Protein AF-A0A2E2P2Q8-F1 (afdb_monomer)

Solvent-accessible surface area (backbone atoms only — not comparable to full-atom values): 8615 Å² total; per-residue (Å²): 116,72,67,60,57,53,52,52,52,50,52,52,50,52,56,55,51,66,73,66,72,72,71,88,77,82,71,76,86,81,70,60,75,62,97,68,72,62,56,49,63,47,34,77,77,72,69,48,78,54,47,62,39,84,35,70,86,66,60,92,55,91,72,24,23,74,44,67,56,81,49,92,96,53,49,75,46,80,42,70,60,93,71,78,65,83,94,56,95,72,86,84,89,85,86,86,84,89,85,86,75,56,98,91,55,83,87,84,53,66,50,55,94,57,91,72,77,52,76,47,72,68,68,85,131

Radius of gyration: 22.18 Å; Cα contacts (8 Å, |Δi|>4): 121; chains: 1; bounding box: 75×34×41 Å

pLDDT: mean 88.18, std 10.77, range [54.97, 97.44]

Mean predicted aligned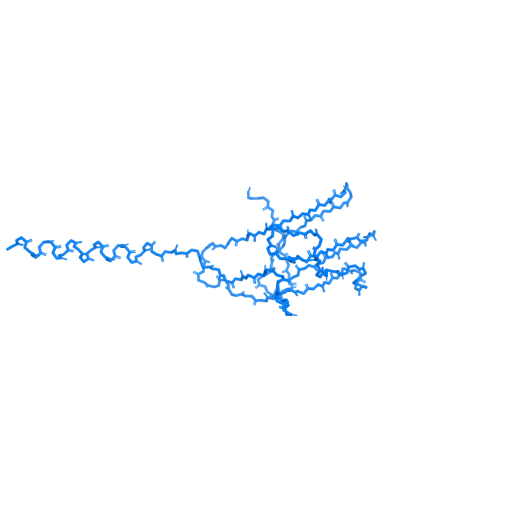 error: 8.15 Å

Sequence (125 aa):
MKSRTTSLFLTILCLTLSFSIAAQTTVFTEDFEGATLSVTSSSASGLNNNAWAINTNLQASGLRSDTAQVKLRDTLYLETSNFSTLGFSNVNLGFDQICKIDFFDRAIIEYSTNNGSSWTQLTTA

Nearest PDB structures (foldseek):
  2ztb-assembly1_A  TM=2.694E-01  e=5.815E+00  Bacillus thuringiensis serovar dakota

Secondary structure (DSSP, 8-state):
-HHHHHHHHHHHHHHHHHTS--PPP------S-SSS-SEEEEETTSS-TT--EEESSS-SSSS-EEE--PPTT--EEEEEPP---TT-S-------------TT-----EE-SSTTSS-EE----

Foldseek 3Di:
DVVVVVVVVVVVVVVVVVVVPPDPDDFDDFQLPDPDTQKDKAKPVRPCPFTFDWDQPDDPDDRIDTDGDDDPPMDMDIGGHDTDPPPPPDDDDDDDDDDDADPPGDDWDWDDPPRPPDTDTDDDD

Structure (mmCIF, N/CA/C/O backbone):
data_AF-A0A2E2P2Q8-F1
#
_entry.id   AF-A0A2E2P2Q8-F1
#
loop_
_atom_site.group_PDB
_atom_site.id
_atom_site.type_symbol
_atom_site.label_atom_id
_atom_site.label_alt_id
_atom_site.label_comp_id
_atom_site.label_asym_id
_atom_site.label_entity_id
_atom_site.label_seq_id
_atom_site.pdbx_PDB_ins_code
_atom_site.Cartn_x
_atom_site.Cartn_y
_atom_site.Cartn_z
_atom_site.occupancy
_atom_site.B_iso_or_equiv
_atom_site.auth_seq_id
_atom_site.auth_comp_id
_atom_site.auth_asym_id
_atom_site.auth_atom_id
_atom_site.pdbx_PDB_model_num
ATOM 1 N N . MET A 1 1 ? -56.514 8.226 22.906 1.00 60.78 1 MET A N 1
ATOM 2 C CA . MET A 1 1 ? -55.606 7.064 23.089 1.00 60.78 1 MET A CA 1
ATOM 3 C C . MET A 1 1 ? -54.847 6.664 21.821 1.00 60.78 1 MET A C 1
ATOM 5 O O . MET A 1 1 ? -53.644 6.494 21.934 1.00 60.78 1 MET A O 1
ATOM 9 N N . LYS A 1 2 ? -55.469 6.592 20.629 1.00 57.69 2 LYS A N 1
ATOM 10 C CA . LYS A 1 2 ? -54.800 6.163 19.376 1.00 57.69 2 LYS A CA 1
ATOM 11 C C . LYS A 1 2 ? -53.581 7.002 18.927 1.00 57.69 2 LYS A C 1
ATOM 13 O O . LYS A 1 2 ? -52.626 6.420 18.438 1.00 57.69 2 LYS A O 1
ATOM 18 N N . SER A 1 3 ? -53.548 8.329 19.123 1.00 63.75 3 SER A N 1
ATOM 19 C CA . SER A 1 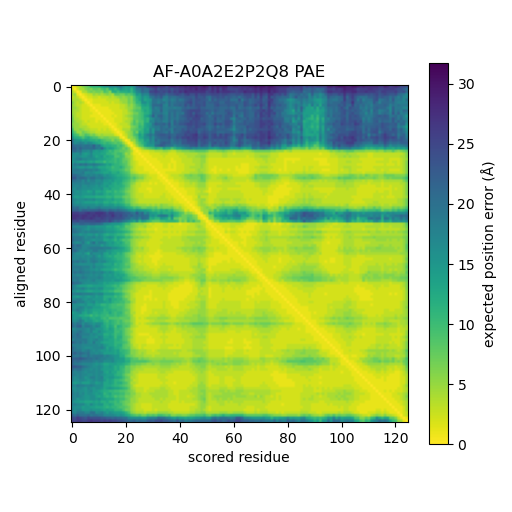3 ? -52.389 9.135 18.669 1.00 63.75 3 SER A CA 1
ATOM 20 C C . SER A 1 3 ? -51.136 8.975 19.542 1.00 63.75 3 SER A C 1
ATOM 22 O O . SER A 1 3 ? -50.020 9.101 19.046 1.00 63.75 3 SER A O 1
ATOM 24 N N . ARG A 1 4 ? -51.299 8.640 20.832 1.00 70.19 4 ARG A N 1
ATOM 25 C CA . ARG A 1 4 ? -50.178 8.420 21.762 1.00 70.19 4 ARG A CA 1
ATOM 26 C C . ARG A 1 4 ? -49.432 7.123 21.461 1.00 70.19 4 ARG A C 1
ATOM 28 O O . ARG A 1 4 ? -48.210 7.102 21.521 1.00 70.19 4 ARG A O 1
ATOM 35 N N . THR A 1 5 ? -50.155 6.070 21.086 1.00 76.19 5 THR A N 1
ATOM 36 C CA . THR A 1 5 ? -49.562 4.789 20.676 1.00 76.19 5 THR A CA 1
ATOM 37 C C . THR A 1 5 ? -48.825 4.901 19.342 1.00 76.19 5 THR A C 1
ATOM 39 O O . THR A 1 5 ? -47.739 4.349 19.210 1.00 76.19 5 THR A O 1
ATOM 42 N N . THR A 1 6 ? -49.352 5.673 18.384 1.00 78.69 6 THR A N 1
ATOM 43 C CA . THR A 1 6 ? -48.667 5.930 17.105 1.00 78.69 6 THR A CA 1
ATOM 44 C C . THR A 1 6 ? -47.394 6.753 17.301 1.00 78.69 6 THR A C 1
ATOM 46 O O . THR A 1 6 ? -46.365 6.414 16.728 1.00 78.69 6 THR A O 1
ATOM 49 N N . SER A 1 7 ? -47.430 7.787 18.152 1.00 82.44 7 SER A N 1
ATOM 50 C CA . SER A 1 7 ? -46.243 8.591 18.469 1.00 82.44 7 SER A CA 1
ATOM 51 C C . SER A 1 7 ? -45.160 7.772 19.175 1.00 82.44 7 SER A C 1
ATOM 53 O O . SER A 1 7 ? -43.998 7.899 18.815 1.00 82.44 7 SER A O 1
ATOM 55 N N . LEU A 1 8 ? -45.525 6.900 20.122 1.00 85.69 8 LEU A N 1
ATOM 56 C CA . LEU A 1 8 ? -44.566 6.035 20.818 1.00 85.69 8 LEU A CA 1
ATOM 57 C C . LEU A 1 8 ? -43.914 5.020 19.867 1.00 85.69 8 LEU A C 1
ATOM 59 O O . LEU A 1 8 ? -42.702 4.826 19.911 1.00 85.69 8 LEU A O 1
ATOM 63 N N . PHE A 1 9 ? -44.707 4.411 18.981 1.00 88.31 9 PHE A N 1
ATOM 64 C CA . PHE A 1 9 ? -44.206 3.489 17.963 1.00 88.31 9 PHE A CA 1
ATOM 65 C C . PHE A 1 9 ? -43.214 4.174 17.014 1.00 88.31 9 PHE A C 1
ATOM 67 O O . PHE A 1 9 ? -42.149 3.626 16.745 1.00 88.31 9 PHE A O 1
ATOM 74 N N . LEU A 1 10 ? -43.523 5.396 16.566 1.00 87.56 10 LEU A N 1
ATOM 75 C CA . LEU A 1 10 ? -42.647 6.158 15.675 1.00 87.56 10 LEU A CA 1
ATOM 76 C C . LEU A 1 10 ? -41.325 6.545 16.358 1.00 87.56 10 LEU A C 1
ATOM 78 O O . LEU A 1 10 ? -40.270 6.459 15.737 1.00 87.56 10 LEU A O 1
ATOM 82 N N . THR A 1 11 ? -41.364 6.909 17.644 1.00 88.50 11 THR A N 1
ATOM 83 C CA . THR A 1 11 ? -40.154 7.220 18.421 1.00 88.50 11 THR A CA 1
ATOM 84 C C . THR A 1 11 ? -39.267 5.991 18.604 1.00 88.50 11 THR A C 1
ATOM 86 O O . THR A 1 11 ? -38.05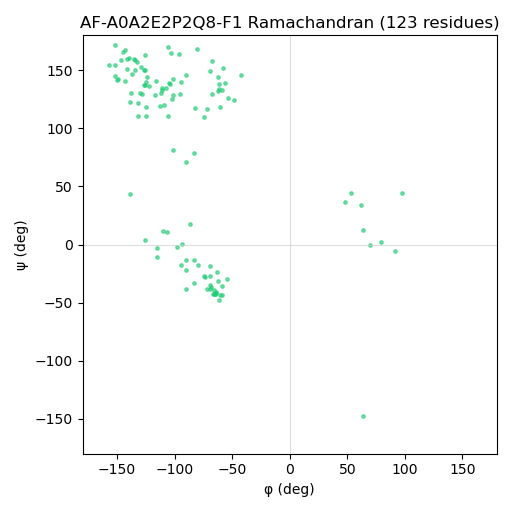7 6.093 18.430 1.00 88.50 11 THR A O 1
ATOM 89 N N . ILE A 1 12 ? -39.849 4.825 18.910 1.00 88.75 12 ILE A N 1
ATOM 90 C CA . ILE A 1 12 ? -39.094 3.569 19.044 1.00 88.75 12 ILE A CA 1
ATOM 91 C C . ILE A 1 12 ? -38.485 3.169 17.696 1.00 88.75 12 ILE A C 1
ATOM 93 O O . ILE A 1 12 ? -37.309 2.824 17.649 1.00 88.75 12 ILE A O 1
ATOM 97 N N . LEU A 1 13 ? -39.241 3.289 16.600 1.00 86.88 13 LEU A N 1
ATOM 98 C CA . LEU A 1 13 ? -38.751 3.003 15.252 1.00 86.88 13 LEU A CA 1
ATOM 99 C C . LEU A 1 13 ? -37.577 3.919 14.867 1.00 86.88 13 LEU A C 1
ATOM 101 O O . LEU A 1 13 ? -36.537 3.422 14.434 1.00 86.88 13 LEU A O 1
ATOM 105 N N . CYS A 1 14 ? -37.697 5.232 15.094 1.00 83.75 14 CYS A N 1
ATOM 106 C CA . CYS A 1 14 ? -36.596 6.177 14.884 1.00 83.75 14 CYS A CA 1
ATOM 107 C C . CYS A 1 14 ? -35.371 5.832 15.737 1.00 83.75 14 CYS A C 1
ATOM 109 O O . CYS A 1 14 ? -34.261 5.840 15.213 1.00 83.75 14 CYS A O 1
ATOM 111 N N . LEU A 1 15 ? -35.566 5.477 17.013 1.00 81.31 15 LEU A N 1
ATOM 112 C CA . LEU A 1 15 ? -34.472 5.114 17.913 1.00 81.31 15 LEU A CA 1
ATOM 113 C C . LEU A 1 15 ? -33.756 3.838 17.438 1.00 81.31 15 LEU A C 1
ATOM 115 O O . LEU A 1 15 ? -32.529 3.786 17.429 1.00 81.31 15 LEU A O 1
ATOM 119 N N . THR A 1 16 ? -34.501 2.832 16.968 1.00 76.25 16 THR A N 1
ATOM 120 C CA . THR A 1 16 ? -33.920 1.601 16.402 1.00 76.25 16 THR A CA 1
ATOM 121 C C . THR A 1 16 ? -33.196 1.837 15.076 1.00 76.25 16 THR A C 1
ATOM 123 O O . THR A 1 16 ? -32.134 1.260 14.858 1.00 76.25 16 THR A O 1
ATOM 126 N N . LEU A 1 17 ? -33.708 2.732 14.223 1.00 73.56 17 LEU A N 1
ATOM 127 C CA . LEU A 1 17 ? -33.062 3.090 12.958 1.00 73.56 17 LEU A CA 1
ATOM 128 C C . LEU A 1 17 ? -31.766 3.880 13.180 1.00 73.56 17 LEU A C 1
ATOM 130 O O . LEU A 1 17 ? -30.796 3.658 12.456 1.00 73.56 17 LEU A O 1
ATOM 134 N N . SER A 1 18 ? -31.693 4.726 14.215 1.00 68.25 18 SER A N 1
ATOM 135 C CA . SER A 1 18 ? -30.453 5.434 14.562 1.00 68.25 18 SER A CA 1
ATOM 136 C C . SER A 1 18 ? -29.303 4.511 14.985 1.00 68.25 18 SER A C 1
ATOM 138 O O . SER A 1 18 ? -28.150 4.887 14.804 1.00 68.25 18 SER A O 1
ATOM 140 N N . PHE A 1 19 ? -29.580 3.294 15.470 1.00 63.75 19 PHE A N 1
ATOM 141 C CA . PHE A 1 19 ? -28.536 2.292 15.744 1.00 63.75 19 PHE A CA 1
ATOM 142 C C . PHE A 1 19 ? -28.108 1.496 14.500 1.00 63.75 19 PHE A C 1
ATOM 144 O O . PHE A 1 19 ? -27.089 0.814 14.539 1.00 63.75 19 PHE A O 1
ATOM 151 N N . SER A 1 20 ? -28.869 1.569 13.402 1.00 60.19 20 SER A N 1
ATOM 152 C CA . SER A 1 20 ? -28.602 0.813 12.168 1.00 60.19 20 SER A CA 1
ATOM 153 C C . SER A 1 20 ? -27.776 1.570 11.121 1.00 60.19 20 SER A C 1
ATOM 155 O O . SER A 1 20 ? -27.459 1.013 10.074 1.00 60.19 20 SER A O 1
ATOM 157 N N . ILE A 1 21 ? -27.369 2.812 11.400 1.00 56.28 21 ILE A N 1
ATOM 158 C CA . ILE A 1 21 ? -26.451 3.569 10.538 1.00 56.28 21 ILE A CA 1
ATOM 159 C C . ILE A 1 21 ? -25.014 3.290 10.993 1.00 56.28 21 ILE A C 1
ATOM 161 O O . ILE A 1 21 ? -24.344 4.139 11.571 1.00 56.28 21 ILE A O 1
ATOM 165 N N . ALA A 1 22 ? -24.538 2.075 10.742 1.00 59.12 22 ALA A N 1
ATOM 166 C CA . ALA A 1 22 ? -23.108 1.812 10.659 1.00 59.12 22 ALA A CA 1
ATOM 167 C C . ALA A 1 22 ? -22.766 1.722 9.170 1.00 59.12 22 ALA A C 1
ATOM 169 O O . ALA A 1 22 ? -22.730 0.642 8.586 1.00 59.12 22 ALA A O 1
ATOM 170 N N . ALA A 1 23 ? -22.590 2.878 8.528 1.00 62.34 23 ALA A N 1
ATOM 171 C CA . ALA A 1 23 ? -21.854 2.897 7.273 1.00 62.34 23 ALA A CA 1
ATOM 172 C C . ALA A 1 23 ? -20.425 2.418 7.565 1.00 62.34 23 ALA A C 1
ATOM 174 O O . ALA A 1 23 ? -19.880 2.711 8.631 1.00 62.34 23 ALA A O 1
ATOM 175 N N . GLN A 1 24 ? -19.821 1.676 6.638 1.00 72.00 24 GLN A N 1
ATOM 176 C CA . GLN A 1 24 ? -18.402 1.359 6.737 1.00 72.00 24 GLN A CA 1
ATOM 177 C C . GLN A 1 24 ? -17.619 2.678 6.731 1.00 72.00 24 GLN A C 1
ATOM 179 O O . GLN A 1 24 ? -17.718 3.458 5.786 1.00 72.00 24 GLN A O 1
ATOM 184 N N . THR A 1 25 ? -16.884 2.953 7.807 1.00 88.31 25 THR A N 1
ATOM 185 C CA . THR A 1 25 ? -16.042 4.146 7.892 1.00 88.31 25 THR A CA 1
ATOM 186 C C . THR A 1 25 ? -14.724 3.876 7.182 1.00 88.31 25 THR A C 1
ATOM 188 O O . THR A 1 25 ? -13.950 3.022 7.614 1.00 88.31 25 THR A O 1
ATOM 191 N N . THR A 1 26 ? -14.436 4.632 6.124 1.00 92.56 26 THR A N 1
ATOM 192 C CA . THR A 1 26 ? -13.100 4.657 5.521 1.00 92.56 26 THR A CA 1
ATOM 193 C C . THR A 1 26 ? -12.164 5.452 6.425 1.00 92.56 26 THR A C 1
ATOM 195 O O . THR A 1 26 ? -12.303 6.666 6.556 1.00 92.56 26 THR A O 1
ATOM 198 N N . VAL A 1 27 ? -11.222 4.762 7.069 1.00 94.19 27 VAL A N 1
ATOM 199 C CA . VAL A 1 27 ? -10.214 5.381 7.954 1.00 94.19 27 VAL A CA 1
ATOM 200 C C . VAL A 1 27 ? -8.897 5.693 7.242 1.00 94.19 27 VAL A C 1
ATOM 202 O O . VAL A 1 27 ? -8.106 6.489 7.739 1.00 94.19 27 VAL A O 1
ATOM 205 N N . PHE A 1 28 ? -8.671 5.081 6.080 1.00 95.94 28 PHE A N 1
ATOM 206 C CA . PHE A 1 28 ? -7.514 5.293 5.220 1.00 95.94 28 PHE A CA 1
ATOM 207 C C . PHE A 1 28 ? -7.922 5.059 3.763 1.00 95.94 28 PHE A C 1
ATOM 209 O O . PHE A 1 28 ? -8.701 4.147 3.483 1.00 95.94 28 PHE A O 1
ATOM 216 N N . THR A 1 29 ? -7.400 5.876 2.851 1.00 95.75 29 THR A N 1
ATOM 217 C CA . THR A 1 29 ? -7.543 5.686 1.406 1.00 95.75 29 THR A CA 1
ATOM 218 C C . THR A 1 29 ? -6.309 6.229 0.698 1.00 95.75 29 THR A C 1
ATOM 220 O O . THR A 1 29 ? -5.775 7.264 1.091 1.00 95.75 29 THR A O 1
ATOM 223 N N . GLU A 1 30 ? -5.888 5.536 -0.353 1.00 96.94 30 GLU A N 1
ATOM 224 C CA . GLU A 1 30 ? -4.844 5.962 -1.280 1.00 96.94 30 GLU A CA 1
ATOM 225 C C . GLU A 1 30 ? -5.306 5.586 -2.690 1.00 96.94 30 GLU A C 1
ATOM 227 O O . GLU A 1 30 ? -5.629 4.423 -2.934 1.00 96.94 30 GLU A O 1
ATOM 232 N N . ASP A 1 31 ? -5.397 6.573 -3.580 1.00 96.44 31 ASP A N 1
ATOM 233 C CA . ASP A 1 31 ? -5.873 6.411 -4.960 1.00 96.44 31 ASP A CA 1
ATOM 234 C C . ASP A 1 31 ? -4.790 6.707 -6.011 1.00 96.44 31 ASP A C 1
ATOM 236 O O . ASP A 1 31 ? -5.033 6.526 -7.202 1.00 96.44 31 ASP A O 1
ATOM 240 N N . PHE A 1 32 ? -3.593 7.117 -5.575 1.00 97.00 32 PHE A N 1
ATOM 241 C CA . PHE A 1 32 ? -2.422 7.442 -6.391 1.00 97.00 32 PHE A CA 1
ATOM 242 C C . PHE A 1 32 ? -2.590 8.637 -7.346 1.00 97.00 32 PHE A C 1
ATOM 244 O O . PHE A 1 32 ? -1.728 8.881 -8.199 1.00 97.00 32 PHE A O 1
ATOM 251 N N . GLU A 1 33 ? -3.652 9.433 -7.195 1.00 96.94 33 GLU A N 1
ATOM 252 C CA . GLU A 1 33 ? -3.902 10.613 -8.035 1.00 96.94 33 GLU A CA 1
ATOM 253 C C . GLU A 1 33 ? -3.275 11.894 -7.460 1.00 96.94 33 GLU A C 1
ATOM 255 O O . GLU A 1 33 ? -2.994 12.856 -8.189 1.00 96.94 33 GLU A O 1
ATOM 260 N N . GLY A 1 34 ? -3.019 11.902 -6.150 1.00 91.88 34 GLY A N 1
ATOM 261 C CA . GLY A 1 34 ? -2.452 13.030 -5.415 1.00 91.88 34 GLY A CA 1
ATOM 262 C C . GLY A 1 34 ? -0.998 13.363 -5.772 1.00 91.88 34 GLY A C 1
ATOM 263 O O . GLY A 1 34 ? -0.229 12.539 -6.262 1.00 91.88 34 GLY A O 1
ATOM 264 N N . ALA A 1 35 ? -0.596 14.609 -5.495 1.00 88.94 35 ALA A N 1
ATOM 265 C CA . ALA A 1 35 ? 0.807 15.032 -5.600 1.00 88.94 35 ALA A CA 1
ATOM 266 C C . ALA A 1 35 ? 1.680 14.470 -4.463 1.00 88.94 35 ALA A C 1
ATOM 268 O O . ALA A 1 35 ? 2.880 14.279 -4.642 1.00 88.94 35 ALA A O 1
ATOM 269 N N . THR A 1 36 ? 1.066 14.212 -3.307 1.00 91.44 36 THR A N 1
ATOM 270 C CA . THR A 1 36 ? 1.686 13.561 -2.154 1.00 91.44 36 THR A CA 1
ATOM 271 C C . THR A 1 36 ? 0.945 12.262 -1.906 1.00 91.44 36 THR A C 1
ATOM 273 O O . THR A 1 36 ? -0.280 12.281 -1.798 1.00 91.44 36 THR A O 1
ATOM 276 N N . LEU A 1 37 ? 1.690 11.167 -1.801 1.00 94.44 37 LEU A N 1
ATOM 277 C CA . LEU A 1 37 ? 1.141 9.859 -1.473 1.00 94.44 37 LEU A CA 1
ATOM 278 C C . LEU A 1 37 ? 1.146 9.656 0.042 1.00 94.44 37 LEU A C 1
ATOM 280 O O . LEU A 1 37 ? 2.061 10.092 0.743 1.00 94.44 37 LEU A O 1
ATOM 284 N N . SER A 1 38 ? 0.137 8.956 0.534 1.00 95.12 38 SER A N 1
ATOM 285 C CA . SER A 1 38 ? -0.003 8.496 1.916 1.00 95.12 38 SER A CA 1
ATOM 286 C C . SER A 1 38 ? 0.697 7.155 2.140 1.00 95.12 38 SER A C 1
ATOM 288 O O . SER A 1 38 ? 0.428 6.482 3.135 1.00 95.12 38 SER A O 1
ATOM 290 N N . VAL A 1 39 ? 1.600 6.767 1.238 1.00 95.06 39 VAL A N 1
ATOM 291 C CA . VAL A 1 39 ? 2.422 5.558 1.306 1.00 95.06 39 VAL A CA 1
ATOM 292 C C . VAL A 1 39 ? 3.905 5.900 1.155 1.00 95.06 39 VAL A C 1
ATOM 294 O O . VAL A 1 39 ? 4.270 6.876 0.502 1.00 95.06 39 VAL A O 1
ATOM 297 N N . THR A 1 40 ? 4.768 5.094 1.766 1.00 92.81 40 THR A N 1
ATOM 298 C CA . THR A 1 40 ? 6.228 5.213 1.702 1.00 92.81 40 THR A CA 1
ATOM 299 C C . THR A 1 40 ? 6.827 3.924 1.159 1.00 92.81 40 THR A C 1
ATOM 301 O O . THR A 1 40 ? 6.436 2.829 1.561 1.00 92.81 40 THR A O 1
ATOM 304 N N . SER A 1 41 ? 7.795 4.053 0.252 1.00 92.75 41 SER A N 1
ATOM 305 C CA . SER A 1 41 ? 8.485 2.920 -0.356 1.00 92.75 41 SER A CA 1
ATOM 306 C C . SER A 1 41 ? 9.863 2.682 0.255 1.00 92.75 41 SER A C 1
ATOM 308 O O . SER A 1 41 ? 10.591 3.620 0.590 1.00 92.75 41 SER A O 1
ATOM 310 N N . SER A 1 42 ? 10.234 1.412 0.411 1.00 91.69 42 SER A N 1
ATOM 311 C CA . SER A 1 42 ? 11.574 1.012 0.854 1.00 91.69 42 SER A CA 1
ATOM 312 C C . SER A 1 42 ? 11.958 -0.370 0.317 1.00 91.69 42 SER A C 1
ATOM 314 O O . SER A 1 42 ? 11.137 -1.067 -0.283 1.00 91.69 42 SER A O 1
ATOM 316 N N . SER A 1 43 ? 13.218 -0.777 0.507 1.00 93.00 43 SER A N 1
ATOM 317 C CA . SER A 1 43 ? 13.697 -2.115 0.148 1.00 93.00 43 SER A CA 1
ATOM 318 C C . SER A 1 43 ? 14.545 -2.732 1.254 1.00 93.00 43 SER A C 1
ATOM 320 O O . SER A 1 43 ? 15.254 -2.024 1.972 1.00 93.00 43 SER A O 1
ATOM 322 N N . ALA A 1 44 ? 14.529 -4.063 1.356 1.00 91.19 44 ALA A N 1
ATOM 323 C CA . ALA A 1 44 ? 15.376 -4.795 2.300 1.00 91.19 44 ALA A CA 1
ATOM 324 C C . ALA A 1 44 ? 16.872 -4.590 2.001 1.00 91.19 44 ALA A C 1
ATOM 326 O O . ALA A 1 44 ? 17.695 -4.560 2.915 1.00 91.19 44 ALA A O 1
ATOM 327 N N . SER A 1 45 ? 17.226 -4.402 0.726 1.00 89.38 45 SER A N 1
ATOM 328 C CA . SER A 1 45 ? 18.587 -4.059 0.303 1.00 89.38 45 SER A CA 1
ATOM 329 C C . SER A 1 45 ? 19.046 -2.649 0.705 1.00 89.38 45 SER A C 1
ATOM 331 O O . SER A 1 45 ? 20.244 -2.372 0.659 1.00 89.38 45 SER A O 1
ATOM 333 N N . GLY A 1 46 ? 18.122 -1.737 1.033 1.00 84.19 46 GLY A N 1
ATOM 334 C CA . GLY A 1 46 ? 18.402 -0.315 1.269 1.00 84.19 46 GLY A CA 1
ATOM 335 C C . GLY A 1 46 ? 18.788 0.489 0.018 1.00 84.19 46 GLY A C 1
ATOM 336 O O . GLY A 1 46 ? 19.039 1.687 0.116 1.00 84.19 46 GLY A O 1
ATOM 337 N N . LEU A 1 47 ? 18.841 -0.143 -1.161 1.00 74.44 47 LEU A N 1
ATOM 338 C CA . LEU A 1 47 ? 19.240 0.497 -2.422 1.00 74.44 47 LEU A CA 1
ATOM 339 C C . LEU A 1 47 ? 18.062 1.109 -3.192 1.00 74.44 47 LEU A C 1
ATOM 341 O O . LEU A 1 47 ? 18.289 1.846 -4.148 1.00 74.44 47 LEU A O 1
ATOM 345 N N . ASN A 1 48 ? 16.822 0.779 -2.810 1.00 67.62 48 ASN A N 1
ATOM 346 C CA . ASN A 1 48 ? 15.580 1.233 -3.446 1.00 67.62 48 ASN A CA 1
ATOM 347 C C . ASN A 1 48 ? 15.583 1.091 -4.991 1.00 67.62 48 ASN A C 1
ATOM 349 O O . ASN A 1 48 ? 15.094 1.938 -5.740 1.00 67.62 48 ASN A O 1
ATOM 353 N N . ASN A 1 49 ? 16.212 0.013 -5.472 1.00 59.69 49 ASN A N 1
ATOM 354 C CA . ASN A 1 49 ? 16.599 -0.218 -6.862 1.00 59.69 49 ASN A CA 1
ATOM 355 C C . ASN A 1 49 ? 15.421 -0.788 -7.677 1.00 59.69 49 ASN A C 1
ATOM 357 O O . ASN A 1 49 ? 15.372 -1.994 -7.921 1.00 59.69 49 ASN A O 1
ATOM 361 N N . ASN A 1 50 ? 14.498 0.100 -8.072 1.00 65.81 50 ASN A N 1
ATOM 362 C CA . ASN A 1 50 ? 13.102 -0.129 -8.502 1.00 65.81 50 ASN A CA 1
ATOM 363 C C . ASN A 1 50 ? 12.072 0.097 -7.384 1.00 65.81 50 ASN A C 1
ATOM 365 O O . ASN A 1 50 ? 11.143 -0.696 -7.217 1.00 65.81 50 ASN A O 1
ATOM 369 N N . ALA A 1 51 ? 12.250 1.191 -6.642 1.00 75.19 51 ALA A N 1
ATOM 370 C CA . ALA A 1 51 ? 11.235 1.757 -5.768 1.00 75.19 51 ALA A CA 1
ATOM 371 C C . ALA A 1 51 ? 9.853 1.760 -6.431 1.00 75.19 51 ALA A C 1
ATOM 373 O O . ALA A 1 51 ? 9.740 1.989 -7.638 1.00 75.19 51 ALA A O 1
ATOM 374 N N . TRP A 1 52 ? 8.822 1.566 -5.616 1.00 91.69 52 TRP A N 1
ATOM 375 C CA . TRP A 1 52 ? 7.461 1.930 -5.982 1.00 91.69 52 TRP A CA 1
ATOM 376 C C . TRP A 1 52 ? 7.445 3.360 -6.537 1.00 91.69 52 TRP A C 1
ATOM 378 O O . TRP A 1 52 ? 8.001 4.280 -5.923 1.00 91.69 52 TRP A O 1
ATOM 388 N N . ALA A 1 53 ? 6.917 3.502 -7.748 1.00 91.94 53 ALA A N 1
ATOM 389 C CA . ALA A 1 53 ? 6.764 4.766 -8.438 1.00 91.94 53 ALA A CA 1
ATOM 390 C C . ALA A 1 53 ? 5.444 4.824 -9.216 1.00 91.94 53 ALA A C 1
ATOM 392 O O . ALA A 1 53 ? 4.952 3.827 -9.749 1.00 91.94 53 ALA A O 1
ATOM 393 N N . ILE A 1 54 ? 4.930 6.046 -9.368 1.00 94.88 54 ILE A N 1
ATOM 394 C CA . ILE A 1 54 ? 3.708 6.316 -10.123 1.00 94.88 54 ILE A CA 1
ATOM 395 C C . ILE A 1 54 ? 3.822 5.847 -11.578 1.00 94.88 54 ILE A C 1
ATOM 397 O O . ILE A 1 54 ? 4.776 6.156 -12.297 1.00 94.88 54 ILE A O 1
ATOM 401 N N . ASN A 1 55 ? 2.780 5.155 -12.021 1.00 93.06 55 ASN A N 1
ATOM 402 C CA . ASN A 1 55 ? 2.582 4.611 -13.351 1.00 93.06 55 ASN A CA 1
ATOM 403 C C . ASN A 1 55 ? 1.248 5.103 -13.931 1.00 93.06 55 ASN A C 1
ATOM 405 O O . ASN A 1 55 ? 0.299 5.360 -13.202 1.00 93.06 55 ASN A O 1
ATOM 409 N N . THR A 1 56 ? 1.181 5.222 -15.255 1.00 96.19 56 THR A N 1
ATOM 410 C CA . THR A 1 56 ? -0.019 5.616 -16.025 1.00 96.19 56 THR A CA 1
ATOM 411 C C . THR A 1 56 ? -0.379 4.607 -17.125 1.00 96.19 56 THR A C 1
ATOM 413 O O . THR A 1 56 ? -1.283 4.844 -17.922 1.00 96.19 56 THR A O 1
ATOM 416 N N . ASN A 1 57 ? 0.353 3.489 -17.210 1.00 94.94 57 ASN A N 1
ATOM 417 C CA . ASN A 1 57 ? 0.151 2.459 -18.232 1.00 94.94 57 ASN A CA 1
ATOM 418 C C . ASN A 1 57 ? -0.846 1.377 -17.802 1.00 94.94 57 ASN A C 1
ATOM 420 O O . ASN A 1 57 ? -1.574 0.850 -18.640 1.00 94.94 57 ASN A O 1
ATOM 424 N N . LEU A 1 58 ? -0.818 0.989 -16.524 1.00 94.12 58 LEU A N 1
ATOM 425 C CA . LEU A 1 58 ? -1.690 -0.032 -15.946 1.00 94.12 58 LEU A CA 1
ATOM 426 C C . LEU A 1 58 ? -2.277 0.506 -14.646 1.00 94.12 58 LEU A C 1
ATOM 428 O O . LEU A 1 58 ? -1.528 0.832 -13.731 1.00 94.12 58 LEU A O 1
ATOM 432 N N . GLN A 1 59 ? -3.601 0.561 -14.558 1.00 96.19 59 GLN A N 1
ATOM 433 C CA . GLN A 1 59 ? -4.323 1.061 -13.394 1.00 96.19 59 GLN A CA 1
ATOM 434 C C . GLN A 1 59 ? -5.686 0.371 -13.300 1.00 96.19 59 GLN A C 1
ATOM 436 O O . GLN A 1 59 ? -6.290 0.047 -14.324 1.00 96.19 59 GLN A O 1
ATOM 441 N N . ALA A 1 60 ? -6.148 0.113 -12.077 1.00 95.75 60 ALA A N 1
ATOM 442 C CA . ALA A 1 60 ? -7.463 -0.484 -11.825 1.00 95.75 60 ALA A CA 1
ATOM 443 C C . ALA A 1 60 ? -8.583 0.571 -11.836 1.00 95.75 60 ALA A C 1
ATOM 445 O O . ALA A 1 60 ? -9.694 0.310 -12.294 1.00 95.75 60 ALA A O 1
ATOM 446 N N . SER A 1 61 ? -8.261 1.783 -11.387 1.00 93.81 61 SER A N 1
ATOM 447 C CA . SER A 1 61 ? -9.138 2.951 -11.348 1.00 93.81 61 SER A CA 1
ATOM 448 C C . SER A 1 61 ? -8.345 4.217 -11.671 1.00 93.81 61 SER A C 1
ATOM 450 O O . SER A 1 61 ? -7.119 4.191 -11.662 1.00 93.81 61 SER A O 1
ATOM 452 N N . GLY A 1 62 ? -9.037 5.328 -11.931 1.00 95.31 62 GLY A N 1
ATOM 453 C CA . GLY A 1 62 ? -8.379 6.618 -12.152 1.00 95.31 62 GLY A CA 1
ATOM 454 C C . GLY A 1 62 ? -7.486 6.643 -13.397 1.00 95.31 62 GLY A C 1
ATOM 455 O O . GLY A 1 62 ? -7.783 6.009 -14.416 1.00 95.31 62 GLY A O 1
ATOM 456 N N . LEU A 1 63 ? -6.414 7.427 -13.321 1.00 97.25 63 LEU A N 1
ATOM 457 C CA . LEU A 1 63 ? -5.403 7.593 -14.366 1.00 97.25 63 LEU A CA 1
ATO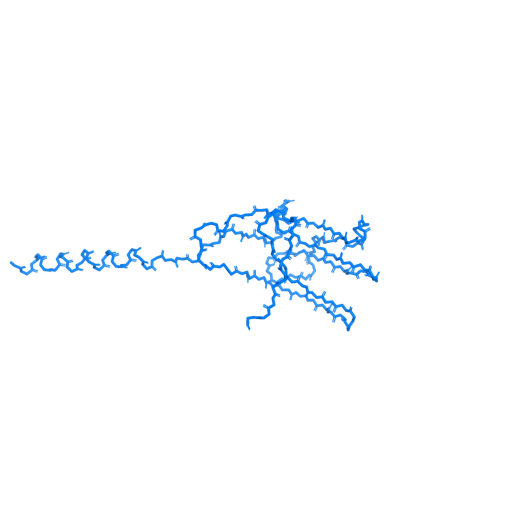M 458 C C . LEU A 1 63 ? -4.028 7.075 -13.933 1.00 97.25 63 LEU A C 1
ATOM 460 O O . LEU A 1 63 ? -3.125 7.008 -14.773 1.00 97.25 63 LEU A O 1
ATOM 464 N N . ARG A 1 64 ? -3.849 6.750 -12.649 1.00 97.44 64 ARG A N 1
ATOM 465 C CA . ARG A 1 64 ? -2.562 6.387 -12.061 1.00 97.44 64 ARG A CA 1
ATOM 466 C C . ARG A 1 64 ? -2.652 5.147 -11.178 1.00 97.44 64 ARG A C 1
ATOM 468 O O . ARG A 1 64 ? -3.705 4.751 -10.695 1.00 97.44 64 ARG A O 1
ATOM 475 N N . SER A 1 65 ? -1.499 4.528 -10.982 1.00 96.50 65 SER A N 1
ATOM 476 C CA . SER A 1 65 ? -1.252 3.500 -9.975 1.00 96.50 65 SER A CA 1
ATOM 477 C C . SER A 1 65 ? 0.173 3.644 -9.458 1.00 96.50 65 SER A C 1
ATOM 479 O O . SER A 1 65 ? 0.992 4.319 -10.083 1.00 96.50 65 SER A O 1
ATOM 481 N N . ASP A 1 66 ? 0.492 2.996 -8.345 1.00 95.44 66 ASP A N 1
ATOM 482 C CA . ASP A 1 66 ? 1.879 2.774 -7.955 1.00 95.44 66 ASP A CA 1
ATOM 483 C C . ASP A 1 66 ? 2.346 1.394 -8.450 1.00 95.44 66 ASP A C 1
ATOM 485 O O . ASP A 1 66 ? 1.588 0.419 -8.429 1.00 95.44 66 ASP A O 1
ATOM 489 N N . THR A 1 67 ? 3.580 1.297 -8.943 1.00 94.06 67 THR A N 1
ATOM 490 C CA . THR A 1 67 ? 4.140 0.058 -9.491 1.00 94.06 67 THR A CA 1
ATOM 491 C C . THR A 1 67 ? 5.566 -0.163 -9.024 1.00 94.06 67 THR A C 1
ATOM 493 O O . THR A 1 67 ? 6.368 0.762 -8.941 1.00 94.06 67 THR A O 1
ATOM 496 N N . ALA A 1 68 ? 5.927 -1.430 -8.846 1.00 93.00 68 ALA A N 1
ATOM 497 C CA . ALA A 1 68 ? 7.299 -1.834 -8.591 1.00 93.00 68 ALA A CA 1
ATOM 498 C C . ALA A 1 68 ? 7.659 -3.109 -9.358 1.00 93.00 68 ALA A C 1
ATOM 500 O O . ALA A 1 68 ? 6.794 -3.886 -9.769 1.00 93.00 68 ALA A O 1
ATOM 501 N N . GLN A 1 69 ? 8.960 -3.336 -9.532 1.00 91.25 69 GLN A N 1
ATOM 502 C CA . GLN A 1 69 ? 9.496 -4.594 -10.043 1.00 91.25 69 GLN A CA 1
ATOM 503 C C . GLN A 1 69 ? 10.632 -5.046 -9.134 1.00 91.25 69 GLN A C 1
ATOM 505 O O . GLN A 1 69 ? 11.714 -4.453 -9.154 1.00 91.25 69 GLN A O 1
ATOM 510 N N . VAL A 1 70 ? 10.400 -6.128 -8.393 1.00 88.50 70 VAL A N 1
ATOM 511 C CA . VAL A 1 70 ? 11.415 -6.725 -7.525 1.00 88.50 70 VAL A CA 1
ATOM 512 C C . VAL A 1 70 ? 12.619 -7.204 -8.344 1.00 88.50 70 VAL A C 1
ATOM 514 O O . VAL A 1 70 ? 12.482 -7.731 -9.453 1.00 88.50 70 VAL A O 1
ATOM 517 N N . LYS A 1 71 ? 13.825 -6.966 -7.824 1.00 86.38 71 LYS A N 1
ATOM 518 C CA . LYS A 1 71 ? 15.073 -7.496 -8.382 1.00 86.38 71 LYS A CA 1
ATOM 519 C C . LYS A 1 71 ? 15.477 -8.769 -7.647 1.00 86.38 71 LYS A C 1
ATOM 521 O O . LYS A 1 71 ? 15.000 -9.067 -6.558 1.00 86.38 71 LYS A O 1
ATOM 526 N N . LEU A 1 72 ? 16.392 -9.517 -8.256 1.00 86.00 72 LEU A N 1
ATOM 527 C CA . LEU A 1 72 ? 16.903 -10.758 -7.690 1.00 86.00 72 LEU A CA 1
ATOM 528 C C . LEU A 1 72 ? 17.433 -10.536 -6.261 1.00 86.00 72 LEU A C 1
ATOM 530 O O . LEU A 1 72 ? 18.327 -9.714 -6.064 1.00 86.00 72 LEU A O 1
ATOM 534 N N . ARG A 1 73 ? 16.934 -11.338 -5.308 1.00 86.50 73 ARG A N 1
ATOM 535 C CA . ARG A 1 73 ? 17.329 -11.335 -3.882 1.00 86.50 73 ARG A CA 1
ATOM 536 C C . ARG A 1 73 ? 17.040 -10.017 -3.150 1.00 86.50 73 ARG A C 1
ATOM 538 O O . ARG A 1 73 ? 17.793 -9.654 -2.251 1.00 86.50 73 ARG A O 1
ATOM 545 N N . ASP A 1 74 ? 15.958 -9.335 -3.511 1.00 90.25 74 ASP A N 1
ATOM 546 C CA . ASP A 1 74 ? 15.468 -8.162 -2.784 1.00 90.25 74 ASP A CA 1
ATOM 547 C C . ASP A 1 74 ? 13.998 -8.330 -2.376 1.00 90.25 74 ASP A C 1
ATOM 549 O O . ASP A 1 74 ? 13.281 -9.167 -2.925 1.00 90.25 74 ASP A O 1
ATOM 553 N N . THR A 1 75 ? 13.560 -7.501 -1.434 1.00 91.62 75 THR A N 1
ATOM 554 C CA . THR A 1 75 ? 12.158 -7.347 -1.037 1.00 91.62 75 THR A CA 1
ATOM 555 C C . THR A 1 75 ? 11.825 -5.868 -1.095 1.00 91.62 75 THR A C 1
ATOM 557 O O . THR A 1 75 ? 12.554 -5.053 -0.531 1.00 91.62 75 THR A O 1
ATOM 560 N N . LEU A 1 76 ? 10.732 -5.522 -1.770 1.00 94.00 76 LEU A N 1
ATOM 561 C CA . LEU A 1 76 ? 10.231 -4.152 -1.844 1.00 94.00 76 LEU A CA 1
ATOM 562 C C . LEU A 1 76 ? 9.020 -4.003 -0.929 1.00 94.00 76 LEU A C 1
ATOM 564 O O . LEU A 1 76 ? 8.147 -4.870 -0.915 1.00 94.00 76 LEU A O 1
ATOM 568 N N . TYR A 1 77 ? 8.958 -2.887 -0.215 1.00 94.06 77 TYR A N 1
ATOM 569 C CA . TYR A 1 77 ? 7.878 -2.549 0.704 1.00 94.06 77 TYR A CA 1
ATOM 570 C C . TYR A 1 77 ? 7.150 -1.300 0.214 1.00 94.06 77 TYR A C 1
ATOM 572 O O . TYR A 1 77 ? 7.787 -0.352 -0.254 1.00 94.06 77 TYR A O 1
ATOM 580 N N . LEU A 1 78 ? 5.826 -1.309 0.352 1.00 95.69 78 LEU A N 1
ATOM 581 C CA . LEU A 1 78 ? 4.970 -0.132 0.256 1.00 95.69 78 LEU A CA 1
ATOM 582 C C . LEU A 1 78 ? 4.148 -0.063 1.541 1.00 95.69 78 LEU A C 1
ATOM 584 O O . LEU A 1 78 ? 3.305 -0.922 1.790 1.00 95.69 78 LEU A O 1
ATOM 588 N N . GLU A 1 79 ? 4.445 0.923 2.376 1.00 95.62 79 GLU A N 1
ATOM 589 C CA . GLU A 1 79 ? 3.883 1.065 3.717 1.00 95.62 79 GLU A CA 1
ATOM 590 C C . GLU A 1 79 ? 2.961 2.282 3.779 1.00 95.62 79 GLU A C 1
ATOM 592 O O . GLU A 1 79 ? 3.347 3.377 3.381 1.00 95.62 79 GLU A O 1
ATOM 597 N N . THR A 1 80 ? 1.745 2.115 4.296 1.00 97.12 80 THR A N 1
ATOM 598 C CA . THR A 1 80 ? 0.821 3.229 4.542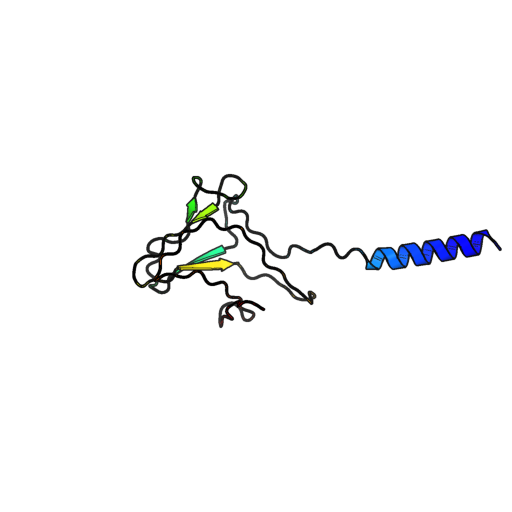 1.00 97.12 80 THR A CA 1
ATOM 599 C C . THR A 1 80 ? 1.315 4.124 5.673 1.00 97.12 80 THR A C 1
ATOM 601 O O . THR A 1 80 ? 1.865 3.641 6.658 1.00 97.12 80 THR A O 1
ATOM 604 N N . SER A 1 81 ? 0.999 5.414 5.609 1.00 95.94 81 SER A N 1
ATOM 605 C CA . SER A 1 81 ? 1.111 6.319 6.756 1.00 95.94 81 SER A CA 1
ATOM 606 C C . SER A 1 81 ? 0.265 5.816 7.928 1.00 95.94 81 SER A C 1
ATOM 608 O O . SER A 1 81 ? -0.763 5.172 7.727 1.00 95.94 81 SER A O 1
ATOM 610 N N . ASN A 1 82 ? 0.653 6.140 9.160 1.00 96.12 82 ASN A N 1
ATOM 611 C CA . ASN A 1 82 ? -0.089 5.720 10.347 1.00 96.12 82 ASN A CA 1
ATOM 612 C C . ASN A 1 82 ? -1.515 6.298 10.354 1.00 96.12 82 ASN A C 1
ATOM 614 O O . ASN A 1 82 ? -1.713 7.505 10.211 1.00 96.12 82 ASN A O 1
ATOM 618 N N . PHE A 1 83 ? -2.503 5.443 10.614 1.00 95.81 83 PHE A N 1
ATOM 619 C CA . PHE A 1 83 ? -3.902 5.819 10.823 1.00 95.81 83 PHE A CA 1
ATOM 620 C C . PHE A 1 83 ? -4.482 5.082 12.038 1.00 95.81 83 PHE A C 1
ATOM 622 O O . PHE A 1 83 ? -3.944 4.072 12.492 1.00 95.81 83 PHE A O 1
ATOM 629 N N . SER A 1 84 ? -5.573 5.608 12.604 1.00 94.12 84 SER A N 1
ATOM 630 C CA . SER A 1 84 ? -6.199 5.040 13.803 1.00 94.12 84 SER A CA 1
ATOM 631 C C . SER A 1 84 ? -7.349 4.106 13.446 1.00 94.12 84 SER A C 1
ATOM 633 O O . SER A 1 84 ? -8.274 4.488 12.732 1.00 94.12 84 SER A 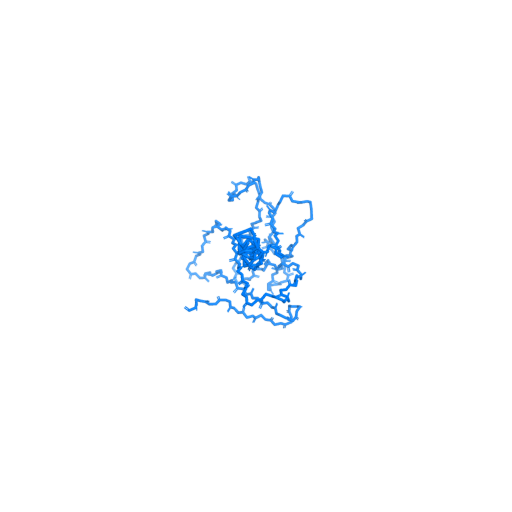O 1
ATOM 635 N N . THR A 1 85 ? -7.326 2.908 14.021 1.00 93.12 85 THR A N 1
ATOM 636 C CA . THR A 1 85 ? -8.430 1.938 13.991 1.00 93.12 85 THR A CA 1
ATOM 637 C C . THR A 1 85 ? -9.145 1.826 15.346 1.00 93.12 85 THR A C 1
ATOM 639 O O . THR A 1 85 ? -9.965 0.931 15.556 1.00 93.12 85 THR A O 1
ATOM 642 N N . LEU A 1 86 ? -8.863 2.737 16.288 1.00 93.56 86 LEU A N 1
ATOM 643 C CA . LEU A 1 86 ? -9.509 2.749 17.602 1.00 93.56 86 LEU A CA 1
ATOM 644 C C . LEU A 1 86 ? -11.024 2.947 17.472 1.00 93.56 86 LEU A C 1
ATOM 646 O O . LEU A 1 86 ? -11.489 3.840 16.770 1.00 93.56 86 LEU A O 1
ATOM 650 N N . GLY A 1 87 ? -11.786 2.133 18.201 1.00 90.69 87 GLY A N 1
ATOM 651 C CA . GLY A 1 87 ? -13.251 2.161 18.182 1.00 90.69 87 GLY A CA 1
ATOM 652 C C . GLY A 1 87 ? -13.890 1.225 17.154 1.00 90.69 87 GLY A C 1
ATOM 653 O O . GLY A 1 87 ? -15.108 1.060 17.189 1.00 90.69 87 GLY A O 1
ATOM 654 N N . PHE A 1 88 ? -13.101 0.562 16.302 1.00 88.88 88 PHE A N 1
ATOM 655 C CA . PHE A 1 88 ? -13.596 -0.436 15.353 1.00 88.88 88 PHE A CA 1
ATOM 656 C C . PHE A 1 88 ? -13.309 -1.856 15.853 1.00 88.88 88 PHE A C 1
ATOM 658 O O . PHE A 1 88 ? -12.173 -2.207 16.158 1.00 88.88 88 PHE A O 1
ATOM 665 N N . SER A 1 89 ? -14.349 -2.688 15.940 1.00 89.31 89 SER A N 1
ATOM 666 C CA . SER A 1 89 ? -14.231 -4.106 16.317 1.00 89.31 89 SER A CA 1
ATOM 667 C C . SER A 1 89 ? -13.779 -5.002 15.161 1.00 89.31 89 SER A C 1
ATOM 669 O O . SER A 1 89 ? -13.341 -6.128 15.387 1.00 89.31 89 SER A O 1
ATOM 671 N N . ASN A 1 90 ? -13.892 -4.514 13.926 1.00 89.06 90 ASN A N 1
ATOM 672 C CA . ASN A 1 90 ? -13.442 -5.179 12.714 1.00 89.06 90 ASN A CA 1
ATOM 673 C C . ASN A 1 90 ? -12.892 -4.130 11.741 1.00 89.06 90 ASN A C 1
ATOM 675 O O . ASN A 1 90 ? -13.438 -3.030 11.645 1.00 89.06 90 ASN A O 1
ATOM 679 N N . VAL A 1 91 ? -11.810 -4.472 11.047 1.00 90.50 91 VAL A N 1
ATOM 680 C CA . VAL A 1 91 ? -11.161 -3.617 10.054 1.00 90.50 91 VAL A CA 1
ATOM 681 C C . VAL A 1 91 ? -10.959 -4.446 8.795 1.00 90.50 91 VAL A C 1
ATOM 683 O O . VAL A 1 91 ? -10.424 -5.552 8.858 1.00 90.50 91 VAL A O 1
ATOM 686 N N . ASN A 1 92 ? -11.365 -3.896 7.655 1.00 92.06 92 ASN A N 1
ATOM 687 C CA . ASN A 1 92 ? -11.213 -4.527 6.353 1.00 92.06 92 ASN A CA 1
ATOM 688 C C . ASN A 1 92 ? -10.189 -3.749 5.530 1.00 92.06 92 ASN A C 1
ATOM 690 O O . ASN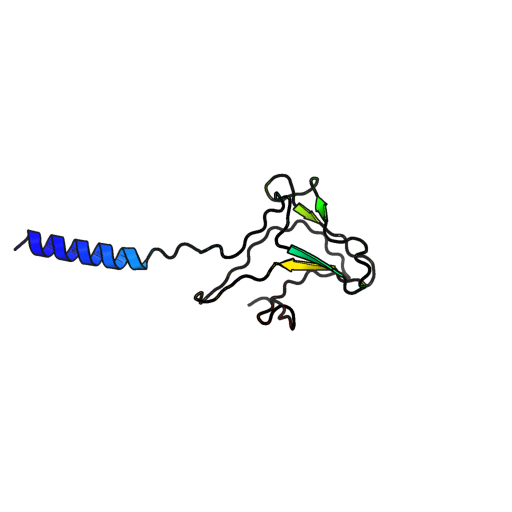 A 1 92 ? -10.261 -2.525 5.447 1.00 92.06 92 ASN A O 1
ATOM 694 N N . LEU A 1 93 ? -9.283 -4.478 4.883 1.00 93.19 93 LEU A N 1
ATOM 695 C CA . LEU A 1 93 ? -8.421 -3.955 3.832 1.00 93.19 93 LEU A CA 1
ATOM 696 C C . LEU A 1 93 ? -8.984 -4.397 2.478 1.00 93.19 93 LEU A C 1
ATOM 698 O O . LEU A 1 93 ? -9.237 -5.584 2.275 1.00 93.19 93 LEU A O 1
ATOM 702 N N . GLY A 1 94 ? -9.160 -3.445 1.565 1.00 94.00 94 GLY A N 1
ATOM 703 C CA . GLY A 1 94 ? -9.478 -3.693 0.162 1.00 94.00 94 GLY A CA 1
ATOM 704 C C . GLY A 1 94 ? -8.477 -2.963 -0.724 1.00 94.00 94 GLY A C 1
ATOM 705 O O . GLY A 1 94 ? -8.116 -1.827 -0.426 1.00 94.00 94 GLY A O 1
ATOM 706 N N . PHE A 1 95 ? -8.008 -3.627 -1.775 1.00 95.75 95 PHE A N 1
ATOM 707 C CA . PHE A 1 95 ? -7.106 -3.060 -2.772 1.00 95.75 95 PHE A CA 1
ATOM 708 C C . PHE A 1 95 ? -7.226 -3.851 -4.076 1.00 95.75 95 PHE A C 1
ATOM 710 O O . PHE A 1 95 ? -7.568 -5.035 -4.058 1.00 95.75 95 PHE A O 1
ATOM 717 N N . ASP A 1 96 ? -6.901 -3.197 -5.186 1.00 96.50 96 ASP A N 1
ATOM 718 C CA . ASP A 1 96 ? -6.792 -3.826 -6.496 1.00 96.50 96 ASP A CA 1
ATOM 719 C C . ASP A 1 96 ? -5.319 -3.987 -6.871 1.00 96.50 96 ASP A C 1
ATOM 721 O O . ASP A 1 96 ? -4.501 -3.093 -6.647 1.00 96.50 96 ASP A O 1
ATOM 725 N N . GLN A 1 97 ? -4.968 -5.128 -7.464 1.00 94.12 97 GLN A N 1
ATOM 726 C CA . GLN A 1 97 ? -3.601 -5.400 -7.891 1.00 94.12 97 GLN A CA 1
ATOM 727 C C . GLN A 1 97 ? -3.571 -6.060 -9.264 1.00 94.12 97 GLN A C 1
ATOM 729 O O . GLN A 1 97 ? -4.200 -7.089 -9.505 1.00 94.12 97 GLN A O 1
ATOM 734 N N . ILE A 1 98 ? -2.743 -5.501 -10.144 1.00 95.06 98 ILE A N 1
ATOM 735 C CA . ILE A 1 98 ? -2.324 -6.137 -11.390 1.00 95.06 98 ILE A CA 1
ATOM 736 C C . ILE A 1 98 ? -0.885 -6.592 -11.171 1.00 95.06 98 ILE A C 1
ATOM 738 O O . ILE A 1 98 ? 0.012 -5.764 -11.031 1.00 95.06 98 ILE A O 1
ATOM 742 N N . CYS A 1 99 ? -0.646 -7.901 -11.100 1.00 93.06 99 CYS A N 1
ATOM 743 C CA . CYS A 1 99 ? 0.697 -8.417 -10.854 1.00 93.06 99 CYS A CA 1
ATOM 744 C C . CYS A 1 99 ? 1.022 -9.670 -11.661 1.00 93.06 99 CYS A C 1
ATOM 746 O O . CYS A 1 99 ? 0.151 -10.410 -12.118 1.00 93.06 99 CYS A O 1
ATOM 748 N N . LYS A 1 100 ? 2.328 -9.904 -11.792 1.00 93.00 100 LYS A N 1
ATOM 749 C CA . LYS A 1 100 ? 2.909 -11.179 -12.188 1.00 93.00 100 LYS A CA 1
ATOM 750 C C . LYS A 1 100 ? 3.898 -11.576 -11.101 1.00 93.00 100 LYS A C 1
ATOM 752 O O . LYS A 1 100 ? 4.863 -10.856 -10.870 1.00 93.00 100 LYS A O 1
ATOM 757 N N . ILE A 1 101 ? 3.643 -12.707 -10.459 1.00 92.12 101 ILE A N 1
ATOM 758 C CA . ILE A 1 101 ? 4.510 -13.282 -9.431 1.00 92.12 101 ILE A CA 1
ATOM 759 C C . ILE A 1 101 ? 5.143 -14.530 -10.044 1.00 92.12 101 ILE A C 1
ATOM 761 O O . ILE A 1 101 ? 4.419 -15.410 -10.516 1.00 92.12 101 ILE A O 1
ATOM 765 N N . ASP A 1 102 ? 6.473 -14.565 -10.123 1.00 89.81 102 ASP A N 1
ATOM 766 C CA . ASP A 1 102 ? 7.197 -15.733 -10.628 1.00 89.81 102 ASP A CA 1
ATOM 767 C C . ASP A 1 102 ? 7.320 -16.815 -9.541 1.00 89.81 102 ASP A C 1
ATOM 769 O O . ASP A 1 102 ? 7.058 -16.570 -8.365 1.00 89.81 102 ASP A O 1
ATOM 773 N N . PHE A 1 103 ? 7.738 -18.022 -9.919 1.00 88.38 103 PHE A N 1
ATOM 774 C CA . PHE A 1 103 ? 7.807 -19.194 -9.041 1.00 88.38 103 PHE A CA 1
ATOM 775 C C . PHE A 1 103 ? 8.627 -18.974 -7.755 1.00 88.38 103 PHE A C 1
ATOM 777 O O . PHE A 1 103 ? 8.348 -19.599 -6.733 1.00 88.38 103 PHE A O 1
ATOM 784 N N . PHE A 1 104 ? 9.638 -18.103 -7.800 1.00 89.25 104 PHE A N 1
ATOM 785 C CA . PHE A 1 104 ? 10.509 -17.798 -6.659 1.00 89.25 104 PHE A CA 1
ATOM 786 C C . PHE A 1 104 ? 10.116 -16.530 -5.893 1.00 89.25 104 PHE A C 1
ATOM 788 O O . PHE A 1 104 ? 10.743 -16.221 -4.878 1.00 89.25 104 PHE A O 1
ATOM 795 N N . ASP A 1 105 ? 9.084 -15.823 -6.348 1.00 90.62 105 ASP A N 1
ATOM 796 C CA . ASP A 1 105 ? 8.630 -14.576 -5.751 1.00 90.62 105 ASP A CA 1
ATOM 797 C C . ASP A 1 105 ? 7.361 -14.796 -4.919 1.00 90.62 105 ASP A C 1
ATOM 799 O O . ASP A 1 105 ? 6.661 -15.806 -5.029 1.00 90.62 105 ASP A O 1
ATOM 803 N N .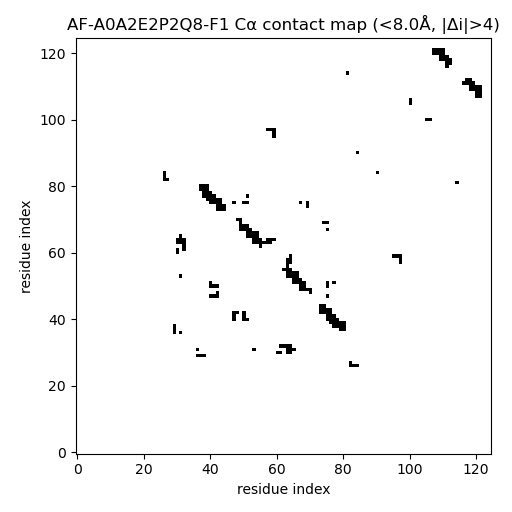 ARG A 1 106 ? 7.033 -13.819 -4.072 1.00 92.19 106 ARG A N 1
ATOM 804 C CA . ARG A 1 106 ? 5.723 -13.740 -3.418 1.00 92.19 106 ARG A CA 1
ATOM 805 C C . ARG A 1 106 ? 5.300 -12.290 -3.219 1.00 92.19 106 ARG A C 1
ATOM 807 O O . ARG A 1 106 ? 6.147 -11.408 -3.119 1.00 92.19 106 ARG A O 1
ATOM 814 N N . ALA A 1 107 ? 3.998 -12.083 -3.057 1.00 92.56 107 ALA A N 1
ATOM 815 C CA . ALA A 1 107 ? 3.432 -10.871 -2.479 1.00 92.56 107 ALA A CA 1
ATOM 816 C C . ALA A 1 107 ? 2.899 -11.199 -1.079 1.00 92.56 107 ALA A C 1
ATOM 818 O O . ALA A 1 107 ? 2.261 -12.236 -0.887 1.00 92.56 107 ALA A O 1
ATOM 819 N N . ILE A 1 108 ? 3.199 -10.345 -0.102 1.00 94.88 108 ILE A N 1
ATOM 820 C CA . ILE A 1 108 ? 2.752 -10.490 1.286 1.00 94.88 108 ILE A CA 1
ATOM 821 C C . ILE A 1 108 ? 2.019 -9.217 1.680 1.00 94.88 108 ILE A C 1
ATOM 823 O O . ILE A 1 108 ? 2.418 -8.126 1.280 1.00 94.88 108 ILE A O 1
ATOM 827 N N . ILE A 1 109 ? 0.976 -9.371 2.488 1.00 95.88 109 ILE A N 1
ATOM 828 C CA . ILE A 1 109 ? 0.360 -8.264 3.207 1.00 95.88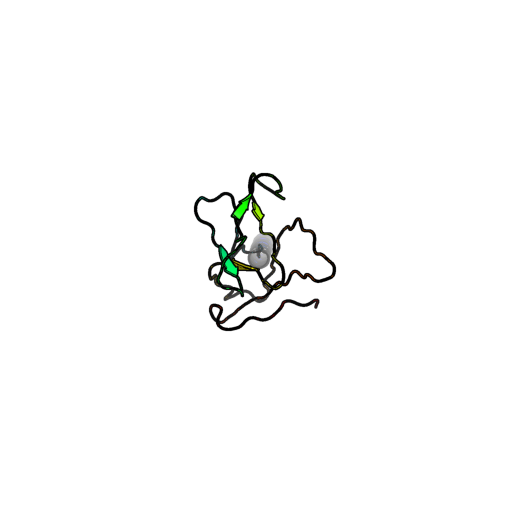 109 ILE A CA 1
ATOM 829 C C . ILE A 1 109 ? 0.659 -8.454 4.686 1.00 95.88 109 ILE A C 1
ATOM 831 O O . ILE A 1 109 ? 0.476 -9.547 5.227 1.00 95.88 109 ILE A O 1
ATOM 835 N N . GLU A 1 110 ? 1.097 -7.390 5.339 1.00 97.12 110 GLU A N 1
ATOM 836 C CA . GLU A 1 110 ? 1.387 -7.367 6.765 1.00 97.12 110 GLU A CA 1
ATOM 837 C C . GLU A 1 110 ? 0.743 -6.132 7.394 1.00 97.12 110 GLU A C 1
ATOM 839 O O . GLU A 1 110 ? 0.476 -5.142 6.713 1.00 97.12 110 GLU A O 1
ATOM 844 N N . TYR A 1 111 ? 0.498 -6.180 8.701 1.00 96.12 111 TYR A N 1
ATOM 845 C CA . TYR A 1 111 ? 0.056 -5.020 9.469 1.00 96.12 111 TYR A CA 1
ATOM 846 C C . TYR A 1 111 ? 0.917 -4.828 10.716 1.00 96.12 111 TYR A C 1
ATOM 848 O O . TYR A 1 111 ? 1.463 -5.783 11.276 1.00 96.12 111 TYR A O 1
ATOM 856 N N . SER A 1 112 ? 1.008 -3.582 11.175 1.00 96.75 112 SER A N 1
ATOM 857 C CA . SER A 1 112 ? 1.699 -3.205 12.404 1.00 96.75 112 SER A CA 1
ATOM 858 C C . SER A 1 112 ? 0.765 -2.410 13.310 1.00 96.75 112 SER A C 1
ATOM 860 O O . SER A 1 112 ? 0.048 -1.520 12.860 1.00 96.75 112 SER A O 1
ATOM 862 N N . THR A 1 113 ? 0.789 -2.711 14.608 1.00 95.94 113 THR A N 1
ATOM 863 C CA . THR A 1 113 ? 0.059 -1.957 15.642 1.00 95.94 113 THR A CA 1
ATOM 864 C C . THR A 1 113 ? 1.002 -1.175 16.560 1.00 95.94 113 THR A C 1
ATOM 866 O O . THR A 1 113 ? 0.590 -0.712 17.621 1.00 95.94 113 THR A O 1
ATOM 869 N N . ASN A 1 114 ? 2.283 -1.060 16.190 1.00 95.12 114 ASN A N 1
ATOM 870 C CA . ASN A 1 114 ? 3.332 -0.423 16.989 1.00 95.12 114 ASN A CA 1
ATOM 871 C C . ASN A 1 114 ? 4.271 0.450 16.140 1.00 95.12 114 ASN A C 1
ATOM 873 O O . ASN A 1 114 ? 5.487 0.427 16.327 1.00 95.12 114 ASN A O 1
ATOM 877 N N . ASN A 1 115 ? 3.692 1.235 15.226 1.00 92.75 115 ASN A N 1
ATOM 878 C CA . ASN A 1 115 ? 4.407 2.198 14.380 1.00 92.75 115 ASN A CA 1
ATOM 879 C C . ASN A 1 115 ? 5.583 1.569 13.605 1.00 92.75 115 ASN A C 1
ATOM 881 O O . ASN A 1 115 ? 6.684 2.115 13.604 1.00 92.75 115 ASN A O 1
ATOM 885 N N . GLY A 1 116 ? 5.369 0.391 13.013 1.00 93.62 116 GLY A N 1
ATOM 886 C CA . GLY A 1 116 ? 6.360 -0.280 12.166 1.00 93.62 116 GLY A CA 1
ATOM 887 C C . GLY A 1 116 ? 7.464 -1.026 12.924 1.00 93.62 116 GLY A C 1
ATOM 888 O O . GLY A 1 116 ? 8.335 -1.620 12.293 1.00 93.62 116 GLY A O 1
ATOM 889 N N . SER A 1 117 ? 7.439 -1.057 14.265 1.00 94.69 117 SER A N 1
ATOM 890 C CA . SER A 1 117 ? 8.456 -1.774 15.053 1.00 94.69 117 SER A CA 1
ATOM 891 C C . SER A 1 117 ? 8.364 -3.300 14.918 1.00 94.69 117 SER A C 1
ATOM 893 O O . SER A 1 117 ? 9.366 -3.986 15.117 1.00 94.69 117 SER A O 1
ATOM 895 N N . SER A 1 118 ? 7.182 -3.845 14.627 1.00 96.81 118 SER A N 1
ATOM 896 C CA . SER A 1 118 ? 6.980 -5.257 14.288 1.00 96.81 118 SER A CA 1
ATOM 897 C C . SER A 1 118 ? 5.773 -5.433 13.374 1.00 96.81 118 SER A C 1
ATOM 899 O O . SER A 1 118 ? 4.822 -4.649 13.447 1.00 96.81 118 SER A O 1
ATOM 901 N N . TRP A 1 119 ? 5.787 -6.510 12.593 1.00 96.94 119 TRP A N 1
ATOM 902 C CA . TRP A 1 119 ? 4.799 -6.800 11.559 1.00 96.94 119 TRP A CA 1
ATOM 903 C C . TRP A 1 119 ? 4.170 -8.173 11.772 1.00 96.94 119 TRP A C 1
ATOM 905 O O . TRP A 1 119 ? 4.841 -9.126 12.170 1.00 96.94 119 TRP A O 1
ATOM 915 N N . THR A 1 120 ? 2.861 -8.255 11.547 1.00 96.75 120 THR A N 1
ATOM 916 C CA . THR A 1 120 ? 2.107 -9.508 11.527 1.00 96.75 120 THR A CA 1
ATOM 917 C C . THR A 1 120 ? 1.617 -9.747 10.109 1.00 96.75 120 THR A C 1
ATOM 919 O O . THR A 1 120 ? 0.858 -8.941 9.572 1.00 96.75 120 THR A O 1
ATOM 922 N N . GLN A 1 121 ? 2.037 -10.857 9.505 1.00 96.62 121 GLN A N 1
ATOM 923 C CA . GLN A 1 121 ? 1.572 -11.251 8.183 1.00 96.62 121 GLN A CA 1
ATOM 924 C C . GLN A 1 121 ? 0.087 -11.629 8.220 1.00 96.62 121 GLN A C 1
ATOM 926 O O . GLN A 1 121 ? -0.330 -12.468 9.021 1.00 96.62 121 GLN A O 1
ATOM 931 N N . LEU A 1 122 ? -0.701 -11.049 7.312 1.00 92.94 122 LEU A N 1
ATOM 932 C CA . LEU A 1 122 ? -2.060 -11.502 7.047 1.00 92.94 122 LEU A CA 1
ATOM 933 C C . LEU A 1 122 ? -1.993 -12.839 6.311 1.00 92.94 122 LEU A C 1
ATOM 935 O O . LEU A 1 122 ? -1.482 -12.943 5.193 1.00 92.94 122 LEU A O 1
ATOM 939 N N . THR A 1 123 ? -2.509 -13.875 6.955 1.00 88.38 123 THR A N 1
ATOM 940 C CA . THR A 1 123 ? -2.741 -15.179 6.337 1.00 88.38 123 THR A CA 1
ATOM 941 C C . THR A 1 123 ? -4.229 -15.362 6.089 1.00 88.38 123 THR A C 1
ATOM 943 O O . THR A 1 123 ? -5.056 -14.577 6.550 1.00 88.38 123 THR A O 1
ATOM 946 N N . THR A 1 124 ? -4.589 -16.406 5.351 1.00 77.88 124 THR A N 1
ATOM 947 C CA . THR A 1 124 ? -5.990 -16.816 5.257 1.00 77.88 124 THR A CA 1
ATOM 948 C C . THR A 1 124 ? -6.542 -17.086 6.658 1.00 77.88 124 THR A C 1
ATOM 950 O O . THR A 1 124 ? -5.828 -17.649 7.493 1.00 77.88 124 THR A O 1
ATOM 953 N N . ALA A 1 125 ? -7.783 -16.659 6.900 1.00 54.97 125 ALA A N 1
ATOM 954 C CA . ALA A 1 125 ? -8.552 -17.046 8.080 1.00 54.97 125 ALA A CA 1
ATOM 955 C C . ALA A 1 125 ? -8.876 -18.547 8.074 1.00 54.97 125 ALA A C 1
ATOM 957 O O . ALA A 1 125 ? -9.018 -19.111 6.962 1.00 54.97 125 ALA A O 1
#